Protein AF-A0A7W6BIU7-F1 (afdb_monomer_lite)

Secondary structure (DSSP, 8-state):
--HHHHHHHHHHHHHHHHHHHHHHHTT-HHHHHHHHHHHHHHHHHHHHHIIIIIHHHHHHTT-TTHHHHHHHHHHHTTHHHHHHHHHHHS-HHHHHHHHHHHHHHHT--

Organism: NCBI:txid870476

pLDDT: mean 87.14, std 15.5, range [40.38, 98.5]

Sequence (109 aa):
MDIDALRAQHNELAELAHQLLAVIAREQPQKVAALRWRLARLLIAHLSVEDRYLYPAMIAQAGPAMPVAERFRGEMGGLAKEFTAYLRRWTDQGIARHGRSSARIRSGC

InterPro domains:
  IPR012312 Hemerythrin-like [PF01814] (2-91)

Radius of gyration: 18.4 Å; chains: 1; bounding box: 43×36×49 Å

Foldseek 3Di:
DDVVVLVVLVVVLVVLVVVLVVCVVVVPVVVNVVSVVVNLVSVLVSLVCLQPPVLVVLCVVVDPCNVVSVVCCVVSPCVSVVSVVVVVCDDPVNVVVVVVVVVVVVVPD

Structure (mmCIF, N/CA/C/O backbone):
data_AF-A0A7W6BIU7-F1
#
_entry.id   AF-A0A7W6BIU7-F1
#
loop_
_atom_site.group_PDB
_atom_site.id
_atom_site.type_symbol
_atom_site.label_atom_id
_atom_site.label_alt_id
_atom_site.label_comp_id
_atom_site.label_asym_id
_atom_site.label_entity_id
_atom_site.label_seq_id
_atom_site.pdbx_PDB_ins_code
_atom_site.Cartn_x
_atom_site.Cartn_y
_atom_site.Cartn_z
_atom_site.occupancy
_atom_site.B_iso_or_equiv
_atom_site.auth_seq_id
_atom_site.auth_comp_id
_atom_site.auth_asym_id
_atom_site.auth_atom_id
_atom_site.pdbx_PDB_model_num
ATOM 1 N N . MET A 1 1 ? 10.762 -10.683 -9.909 1.00 79.69 1 MET A N 1
ATOM 2 C CA . MET A 1 1 ? 9.599 -10.087 -9.221 1.00 79.69 1 MET A CA 1
ATOM 3 C C . MET A 1 1 ? 8.448 -11.057 -9.372 1.00 79.69 1 MET A C 1
ATOM 5 O O . MET A 1 1 ? 8.223 -11.499 -10.490 1.00 79.69 1 MET A O 1
ATOM 9 N N . ASP A 1 2 ? 7.786 -11.417 -8.278 1.00 90.94 2 ASP A N 1
ATOM 10 C CA . ASP A 1 2 ? 6.631 -12.316 -8.306 1.00 90.94 2 ASP A CA 1
ATOM 11 C C . ASP A 1 2 ? 5.350 -11.495 -8.521 1.00 9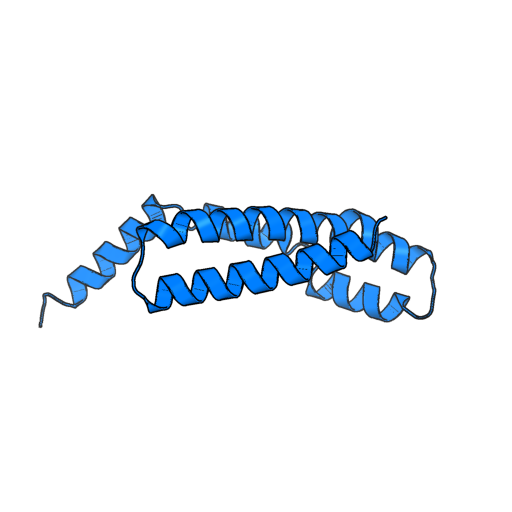0.94 2 ASP A C 1
ATOM 13 O O . ASP A 1 2 ? 4.905 -10.766 -7.633 1.00 90.94 2 ASP A O 1
ATOM 17 N N . ILE A 1 3 ? 4.807 -11.553 -9.738 1.00 91.44 3 ILE A N 1
ATOM 18 C CA . ILE A 1 3 ? 3.598 -10.811 -10.121 1.00 91.44 3 ILE A CA 1
ATOM 19 C C . ILE A 1 3 ? 2.345 -11.421 -9.488 1.00 91.44 3 ILE A C 1
ATOM 21 O O . ILE A 1 3 ? 1.403 -10.690 -9.174 1.00 91.44 3 ILE A O 1
ATOM 25 N N . ASP A 1 4 ? 2.323 -12.731 -9.255 1.00 94.88 4 ASP A N 1
ATOM 26 C CA . ASP A 1 4 ? 1.167 -13.390 -8.651 1.00 94.88 4 ASP A CA 1
ATOM 27 C C . ASP A 1 4 ? 1.059 -13.044 -7.166 1.00 94.88 4 ASP A C 1
ATOM 29 O O . ASP A 1 4 ? -0.044 -12.803 -6.670 1.00 94.88 4 ASP A O 1
ATOM 33 N N . ALA A 1 5 ? 2.195 -12.861 -6.488 1.00 94.06 5 ALA A N 1
ATOM 34 C CA . ALA A 1 5 ? 2.218 -12.281 -5.150 1.00 94.06 5 ALA A CA 1
ATOM 35 C C . ALA A 1 5 ? 1.626 -10.857 -5.115 1.00 94.06 5 ALA A C 1
ATOM 37 O O . ALA A 1 5 ? 0.817 -10.562 -4.238 1.00 94.06 5 ALA A O 1
ATOM 38 N N . LEU A 1 6 ? 1.963 -9.978 -6.071 1.00 94.62 6 LEU A N 1
ATOM 39 C CA . LEU A 1 6 ? 1.383 -8.623 -6.135 1.00 94.62 6 LEU A CA 1
ATOM 40 C C . LEU A 1 6 ? -0.133 -8.651 -6.379 1.00 94.62 6 LEU A C 1
ATOM 42 O O . LEU A 1 6 ? -0.882 -7.914 -5.737 1.00 94.62 6 LEU A O 1
ATOM 46 N N . ARG A 1 7 ? -0.606 -9.545 -7.252 1.00 95.94 7 ARG A N 1
ATOM 47 C CA . ARG A 1 7 ? -2.046 -9.753 -7.484 1.00 95.94 7 ARG A CA 1
ATOM 48 C C . ARG A 1 7 ? -2.760 -10.255 -6.232 1.00 95.94 7 ARG A C 1
ATOM 50 O O . ARG A 1 7 ? -3.830 -9.753 -5.895 1.00 95.94 7 ARG A O 1
ATOM 57 N N . ALA A 1 8 ? -2.163 -11.204 -5.514 1.00 97.25 8 ALA A N 1
ATOM 58 C CA . ALA A 1 8 ? -2.709 -11.692 -4.252 1.00 97.25 8 ALA A CA 1
ATOM 59 C C . ALA A 1 8 ? -2.800 -10.572 -3.200 1.00 97.25 8 ALA A C 1
ATOM 61 O O . ALA A 1 8 ? -3.805 -10.471 -2.496 1.00 97.25 8 ALA A O 1
ATOM 62 N N . GLN A 1 9 ? -1.805 -9.682 -3.144 1.00 97.38 9 GLN A N 1
ATOM 63 C CA . GLN A 1 9 ? -1.832 -8.514 -2.260 1.00 97.38 9 GLN A CA 1
ATOM 64 C C . GLN A 1 9 ? -2.963 -7.536 -2.604 1.00 97.38 9 GLN A C 1
ATOM 66 O O . GLN A 1 9 ? -3.581 -7.013 -1.681 1.00 97.38 9 GLN A O 1
ATOM 71 N N . HIS A 1 10 ? -3.294 -7.315 -3.883 1.00 96.94 10 HIS A N 1
ATOM 72 C CA . HIS A 1 10 ? -4.475 -6.516 -4.246 1.00 96.94 10 HIS A CA 1
ATOM 73 C C . HIS A 1 10 ? -5.771 -7.121 -3.708 1.00 96.94 10 HIS A C 1
ATOM 75 O O . HIS A 1 10 ? -6.603 -6.399 -3.157 1.00 96.94 10 HIS A O 1
ATOM 81 N N . ASN A 1 11 ? -5.928 -8.441 -3.829 1.00 98.00 11 ASN A N 1
ATOM 82 C CA . ASN A 1 11 ? -7.105 -9.133 -3.310 1.00 98.00 11 ASN A CA 1
ATOM 83 C C . ASN A 1 11 ? -7.195 -8.992 -1.783 1.00 98.00 11 ASN A C 1
ATOM 85 O O . ASN A 1 11 ? -8.262 -8.683 -1.254 1.00 98.00 11 ASN A O 1
ATOM 89 N N . GLU A 1 12 ? -6.074 -9.147 -1.072 1.00 98.25 12 GLU A N 1
ATOM 90 C CA . GLU A 1 12 ? -6.036 -8.954 0.382 1.00 98.25 12 GLU A CA 1
ATOM 91 C C . GLU A 1 12 ? -6.310 -7.491 0.779 1.00 98.25 12 GLU A C 1
ATOM 93 O O . GLU A 1 12 ? -7.036 -7.245 1.741 1.00 98.25 12 GLU A O 1
ATOM 98 N N . LEU A 1 13 ? -5.795 -6.508 0.032 1.00 98.31 13 LEU A N 1
ATOM 99 C CA . LEU A 1 13 ? -6.084 -5.087 0.259 1.00 98.31 13 LEU A CA 1
ATOM 100 C C . LEU A 1 13 ? -7.573 -4.768 0.104 1.00 98.31 13 LEU A C 1
ATOM 102 O O . LEU A 1 13 ? -8.135 -4.077 0.957 1.00 98.31 13 LEU A O 1
ATOM 106 N N . ALA A 1 14 ? -8.210 -5.275 -0.953 1.00 98.19 14 ALA A N 1
ATOM 107 C CA . ALA A 1 14 ? -9.639 -5.087 -1.192 1.00 98.19 14 ALA A CA 1
ATOM 108 C C . ALA A 1 14 ? -10.478 -5.707 -0.065 1.00 98.19 14 ALA A C 1
ATOM 110 O O . ALA A 1 14 ? -11.386 -5.067 0.468 1.00 98.19 14 ALA A O 1
ATOM 111 N N . GLU A 1 15 ? -10.120 -6.918 0.360 1.00 98.50 15 GLU A N 1
ATOM 112 C CA . GLU A 1 15 ? -10.800 -7.618 1.446 1.00 98.50 15 GLU A CA 1
ATOM 113 C C . GLU A 1 15 ? -10.650 -6.879 2.787 1.00 98.50 15 GLU A C 1
ATOM 115 O O . GLU A 1 15 ? -11.632 -6.642 3.493 1.00 98.50 15 GLU A O 1
ATOM 120 N N . LEU A 1 16 ? -9.443 -6.413 3.122 1.00 98.31 16 LEU A N 1
ATOM 121 C CA . LEU A 1 16 ? -9.211 -5.611 4.327 1.00 98.31 16 LEU A CA 1
ATOM 122 C C . LEU A 1 16 ? -9.981 -4.287 4.303 1.00 98.31 16 LEU A C 1
ATOM 124 O O . LEU A 1 16 ? -10.495 -3.861 5.340 1.00 98.31 16 LEU A O 1
ATOM 128 N N . ALA A 1 17 ? -10.083 -3.640 3.140 1.00 97.94 17 ALA A N 1
ATOM 129 C CA . ALA A 1 17 ? -10.870 -2.423 2.979 1.00 97.94 17 ALA A CA 1
ATOM 130 C C . ALA A 1 17 ? -12.368 -2.688 3.204 1.00 97.94 17 ALA A C 1
ATOM 132 O O . ALA A 1 17 ? -13.008 -1.955 3.962 1.00 97.94 17 ALA A O 1
ATOM 133 N N . HIS A 1 18 ? -12.916 -3.764 2.632 1.00 98.31 18 HIS A N 1
ATOM 134 C CA . HIS A 1 18 ? -14.304 -4.174 2.866 1.00 98.31 18 HIS A CA 1
ATOM 135 C C . HIS A 1 18 ? -14.580 -4.483 4.340 1.00 98.31 18 HIS A C 1
ATOM 137 O O . HIS A 1 18 ? -15.564 -3.991 4.899 1.00 98.31 18 HIS A O 1
ATOM 143 N N . GLN A 1 19 ? -13.699 -5.234 5.003 1.00 98.12 19 GLN A N 1
ATOM 144 C CA . GLN A 1 19 ? -13.835 -5.530 6.431 1.00 98.12 19 GLN A CA 1
ATOM 145 C C . GLN A 1 19 ? -13.791 -4.260 7.281 1.00 98.12 19 GLN A C 1
ATOM 147 O O . GLN A 1 19 ? -14.595 -4.109 8.204 1.00 98.12 19 GLN A O 1
ATOM 152 N N . LEU A 1 20 ? -12.882 -3.332 6.965 1.00 96.81 20 LEU A N 1
ATOM 153 C CA . LEU A 1 20 ? -12.774 -2.057 7.666 1.00 96.81 20 LEU A CA 1
ATOM 154 C C . LEU A 1 20 ? -14.065 -1.238 7.530 1.00 96.81 20 LEU A C 1
ATOM 156 O O . LEU A 1 20 ? -14.596 -0.763 8.534 1.00 96.81 20 LEU A O 1
ATOM 160 N N . LEU A 1 21 ? -14.607 -1.123 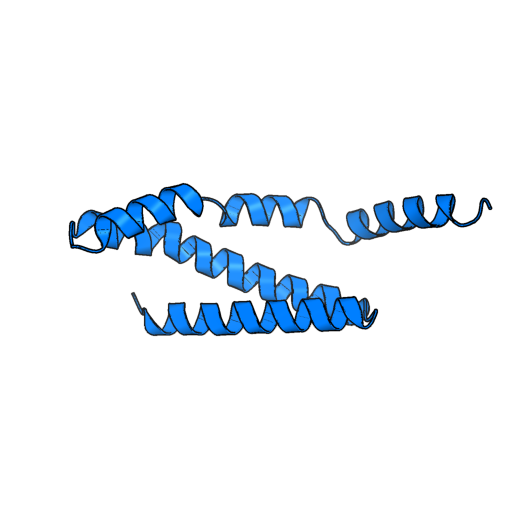6.316 1.00 97.25 21 LEU A N 1
ATOM 161 C CA . LEU A 1 21 ? -15.885 -0.446 6.074 1.00 97.25 21 LEU A CA 1
ATOM 162 C C . LEU A 1 21 ? -17.035 -1.117 6.835 1.00 97.25 21 LEU A C 1
ATOM 164 O O . LEU A 1 21 ? -17.845 -0.431 7.458 1.00 97.25 21 LEU A O 1
ATOM 168 N N . ALA A 1 22 ? -17.077 -2.451 6.859 1.00 97.56 22 ALA A N 1
ATOM 169 C CA . ALA A 1 22 ? -18.108 -3.199 7.569 1.00 97.56 22 ALA A CA 1
ATOM 170 C C . ALA A 1 22 ? -18.065 -2.979 9.090 1.00 97.56 22 ALA A C 1
ATOM 172 O O . ALA A 1 22 ? -19.118 -2.827 9.712 1.00 97.56 22 ALA A O 1
ATOM 173 N N . VAL A 1 23 ? -16.880 -2.940 9.715 1.00 95.62 23 VAL A N 1
ATOM 174 C CA . VAL A 1 23 ? -16.783 -2.671 11.163 1.00 95.62 23 VAL A CA 1
ATOM 175 C C . VAL A 1 23 ? -17.083 -1.214 11.511 1.00 95.62 23 VAL A C 1
ATOM 177 O O . VAL A 1 23 ? -17.606 -0.961 12.594 1.00 95.62 23 VAL A O 1
ATOM 180 N N . ILE A 1 24 ? -16.800 -0.274 10.601 1.00 93.50 24 ILE A N 1
ATOM 181 C CA . ILE A 1 24 ? -17.183 1.137 10.749 1.00 93.50 24 ILE A CA 1
ATOM 182 C C . ILE A 1 24 ? -18.707 1.265 10.702 1.00 93.50 24 ILE A C 1
ATOM 184 O O . ILE A 1 24 ? -19.291 1.853 11.605 1.00 93.50 24 ILE A O 1
ATOM 188 N N . ALA A 1 25 ? -19.355 0.659 9.702 1.00 95.50 25 ALA A N 1
ATOM 189 C CA . ALA A 1 25 ? -20.809 0.694 9.542 1.00 95.50 25 ALA A CA 1
ATOM 190 C C . ALA A 1 25 ? -21.561 0.041 10.714 1.00 95.50 25 ALA A C 1
ATOM 192 O O . ALA A 1 25 ? -22.690 0.413 11.013 1.00 95.50 25 ALA A O 1
ATOM 193 N N . ARG A 1 26 ? -20.936 -0.934 11.383 1.00 95.56 26 ARG A N 1
ATOM 194 C CA . ARG A 1 26 ? -21.486 -1.610 12.569 1.00 95.56 26 ARG A CA 1
ATOM 195 C C . ARG A 1 26 ? -21.096 -0.946 13.893 1.00 95.56 26 ARG A C 1
ATOM 197 O O . ARG A 1 26 ? -21.340 -1.549 14.934 1.00 95.56 26 ARG A O 1
ATOM 204 N N . GLU A 1 27 ? -20.434 0.210 13.856 1.00 90.88 27 GLU A N 1
ATOM 205 C CA . GLU A 1 27 ? -19.961 0.942 15.038 1.00 90.88 27 GLU A CA 1
ATOM 206 C C . GLU A 1 27 ? -19.141 0.068 16.011 1.00 90.88 27 GLU A C 1
ATOM 208 O O . GLU A 1 27 ? -19.362 0.068 17.219 1.00 90.88 27 GLU A O 1
ATOM 213 N N . GLN A 1 28 ? -18.173 -0.701 15.491 1.00 87.19 28 GLN A N 1
ATOM 214 C CA . GLN A 1 28 ? -17.280 -1.566 16.286 1.00 87.19 28 GLN A CA 1
ATOM 215 C C . GLN A 1 28 ? -15.873 -0.947 16.424 1.00 87.19 28 GLN A C 1
ATOM 217 O O . GLN A 1 28 ? -14.916 -1.464 15.831 1.00 87.19 28 GLN A O 1
ATOM 222 N N . PRO A 1 29 ? -15.701 0.152 17.191 1.00 83.81 29 PRO A N 1
ATOM 223 C CA . PRO A 1 29 ? -14.456 0.924 17.249 1.00 83.81 29 PRO A CA 1
ATOM 224 C C . PRO A 1 29 ? -13.245 0.095 17.694 1.00 83.81 29 PRO A C 1
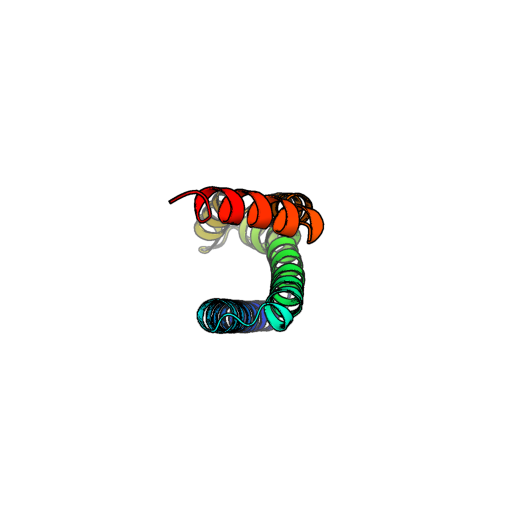ATOM 226 O O . PRO A 1 29 ? -12.136 0.318 17.212 1.00 83.81 29 PRO A O 1
ATOM 229 N N . GLN A 1 30 ? -13.458 -0.917 18.537 1.00 84.94 30 GLN A N 1
ATOM 230 C CA . GLN A 1 30 ? -12.422 -1.835 19.012 1.00 84.94 30 GLN A CA 1
ATOM 231 C C . GLN A 1 30 ? -11.766 -2.653 17.888 1.00 84.94 30 GLN A C 1
ATOM 233 O O . GLN A 1 30 ? -10.628 -3.090 18.036 1.00 84.94 30 GLN A O 1
ATOM 238 N N . LYS A 1 31 ? -12.455 -2.857 16.755 1.00 89.81 31 LYS A N 1
ATOM 239 C CA . LYS A 1 31 ? -11.917 -3.590 15.593 1.00 89.81 31 LYS A CA 1
ATOM 240 C C . LYS A 1 31 ? -11.301 -2.676 14.535 1.00 89.81 31 LYS A C 1
ATOM 242 O O . LYS A 1 31 ? -10.459 -3.127 13.759 1.00 89.81 31 LYS A O 1
ATOM 247 N N . VAL A 1 32 ? -11.693 -1.399 14.512 1.00 90.56 32 VAL A N 1
ATOM 248 C CA . VAL A 1 32 ? -11.250 -0.419 13.506 1.00 90.56 32 VAL A CA 1
ATOM 249 C C . VAL A 1 32 ? -9.733 -0.253 13.539 1.00 90.56 32 VAL A C 1
ATOM 251 O O . VAL A 1 32 ? -9.099 -0.298 12.489 1.00 90.56 32 VAL A O 1
ATOM 254 N N . ALA A 1 33 ? -9.138 -0.105 14.727 1.00 87.56 33 ALA A N 1
ATOM 255 C CA . ALA A 1 33 ? -7.700 0.134 14.866 1.00 87.56 33 ALA A CA 1
ATOM 256 C C . ALA A 1 33 ? -6.854 -1.014 14.285 1.00 87.56 33 ALA A C 1
ATOM 258 O O . ALA A 1 33 ? -5.932 -0.773 13.505 1.00 87.56 33 ALA A O 1
ATOM 259 N N . ALA A 1 34 ? -7.211 -2.263 14.602 1.00 91.06 34 ALA A N 1
ATOM 260 C CA . ALA A 1 34 ? -6.495 -3.445 14.127 1.00 91.06 34 ALA A CA 1
ATOM 261 C C . ALA A 1 34 ? -6.584 -3.603 12.598 1.00 91.06 34 ALA A C 1
ATOM 263 O O . ALA A 1 34 ? -5.562 -3.789 11.934 1.00 91.06 34 ALA A O 1
ATOM 264 N N . LEU A 1 35 ? -7.789 -3.470 12.026 1.00 95.56 35 LEU A N 1
ATOM 265 C CA . LEU A 1 35 ? -7.998 -3.573 10.576 1.00 95.56 35 LEU A CA 1
ATOM 266 C C . LEU A 1 35 ? -7.327 -2.424 9.817 1.00 95.56 35 LEU A C 1
ATOM 268 O O . LEU A 1 35 ? -6.656 -2.660 8.813 1.00 95.56 35 LEU A O 1
ATOM 272 N N . ARG A 1 36 ? -7.426 -1.195 10.336 1.00 92.94 36 ARG A N 1
ATOM 273 C CA . ARG A 1 3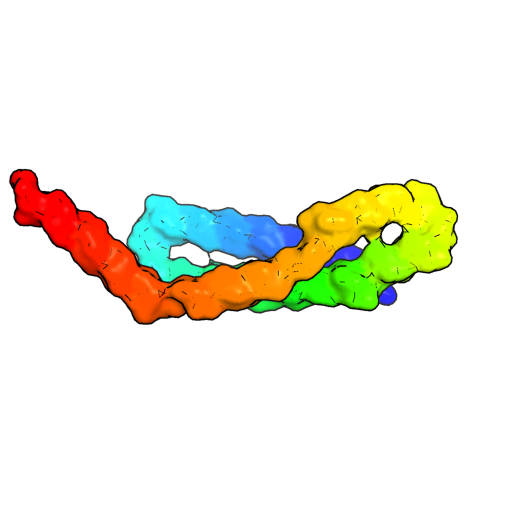6 ? -6.738 -0.021 9.784 1.00 92.94 36 ARG A CA 1
ATOM 274 C C . ARG A 1 36 ? -5.225 -0.225 9.757 1.00 92.94 36 ARG A C 1
ATOM 276 O O . ARG A 1 36 ? -4.595 0.103 8.755 1.00 92.94 36 ARG A O 1
ATOM 283 N N . TRP A 1 37 ? -4.638 -0.763 10.828 1.00 92.31 37 TRP A N 1
ATOM 284 C CA . TRP A 1 37 ? -3.197 -1.016 10.886 1.00 92.31 37 TRP A CA 1
ATOM 285 C C . TRP A 1 37 ? -2.755 -2.096 9.893 1.00 92.31 37 TRP A C 1
ATOM 287 O O . TRP A 1 37 ? -1.763 -1.908 9.185 1.00 92.31 37 TRP A O 1
ATOM 297 N N . ARG A 1 38 ? -3.508 -3.199 9.789 1.00 96.44 38 ARG A N 1
ATOM 298 C CA . ARG A 1 38 ? -3.212 -4.274 8.832 1.00 96.44 38 ARG A CA 1
ATOM 299 C C . ARG A 1 38 ? -3.294 -3.784 7.385 1.00 96.44 38 ARG A C 1
ATOM 301 O O . ARG A 1 38 ? -2.348 -4.002 6.630 1.00 96.44 38 ARG A O 1
ATOM 308 N N . LEU A 1 39 ? -4.361 -3.058 7.036 1.00 97.19 39 LEU A N 1
ATOM 309 C CA . LEU A 1 39 ? -4.523 -2.426 5.724 1.00 97.19 39 LEU A CA 1
ATOM 310 C C . LEU A 1 39 ? -3.351 -1.488 5.420 1.00 97.19 39 LEU A C 1
ATOM 312 O O . LEU A 1 39 ? -2.726 -1.596 4.371 1.00 97.19 39 LEU A O 1
ATOM 316 N N . ALA A 1 40 ? -3.017 -0.601 6.360 1.00 95.12 40 ALA A N 1
ATOM 317 C CA . ALA A 1 40 ? -1.940 0.367 6.196 1.00 95.12 40 ALA A CA 1
ATOM 318 C C . ALA A 1 40 ? -0.583 -0.289 5.931 1.00 95.12 40 ALA A C 1
ATOM 320 O O . ALA A 1 40 ? 0.140 0.128 5.026 1.00 95.12 40 ALA A O 1
ATOM 321 N N . ARG A 1 41 ? -0.235 -1.315 6.713 1.00 95.75 41 ARG A N 1
ATOM 322 C CA . ARG A 1 41 ? 1.037 -2.025 6.565 1.00 95.75 41 ARG A CA 1
ATOM 323 C C . ARG A 1 41 ? 1.148 -2.692 5.197 1.00 95.75 41 ARG A C 1
ATOM 325 O O . ARG A 1 41 ? 2.188 -2.557 4.556 1.00 95.75 41 ARG A O 1
ATOM 332 N N . LEU A 1 42 ? 0.091 -3.380 4.763 1.00 97.88 42 LEU A N 1
ATOM 333 C CA . LEU A 1 42 ? 0.069 -4.042 3.462 1.00 97.88 42 LEU A CA 1
ATOM 334 C C . LEU A 1 42 ? 0.125 -3.023 2.317 1.00 97.88 42 LEU A C 1
ATOM 336 O O . LEU A 1 42 ? 0.937 -3.179 1.410 1.00 97.88 42 LEU A O 1
ATOM 340 N N . LEU A 1 43 ? -0.665 -1.949 2.399 1.00 97.31 43 LEU A N 1
ATOM 341 C CA . LEU A 1 43 ? -0.762 -0.939 1.345 1.00 97.31 43 LEU A CA 1
ATOM 342 C C . LEU A 1 43 ? 0.573 -0.224 1.126 1.00 97.31 43 LEU A C 1
ATOM 344 O O . LEU A 1 43 ? 1.032 -0.101 -0.004 1.00 97.31 43 LEU A O 1
ATOM 348 N N . ILE A 1 44 ? 1.228 0.208 2.208 1.00 96.12 44 ILE A N 1
ATOM 349 C CA . ILE A 1 44 ? 2.526 0.892 2.125 1.00 96.12 44 ILE A CA 1
ATOM 350 C C . ILE A 1 44 ? 3.590 -0.033 1.530 1.00 96.12 44 ILE A C 1
ATOM 352 O O . ILE A 1 44 ? 4.383 0.408 0.696 1.00 96.12 44 ILE A O 1
ATOM 356 N N . ALA A 1 45 ? 3.621 -1.299 1.958 1.00 95.69 45 ALA A N 1
ATOM 357 C CA . ALA A 1 45 ? 4.575 -2.273 1.439 1.00 95.69 45 ALA A CA 1
ATOM 358 C C . ALA A 1 45 ? 4.354 -2.527 -0.058 1.00 95.69 45 ALA A C 1
ATOM 360 O O . ALA A 1 45 ? 5.311 -2.469 -0.826 1.00 95.69 45 ALA A O 1
ATOM 361 N N . HIS A 1 46 ? 3.102 -2.733 -0.464 1.00 97.00 46 HIS A N 1
ATOM 362 C CA . HIS A 1 46 ? 2.708 -2.960 -1.849 1.00 97.00 46 HIS A CA 1
ATOM 363 C C . HIS A 1 46 ? 3.092 -1.781 -2.757 1.00 97.00 46 HIS A C 1
ATOM 365 O O . HIS A 1 46 ? 3.891 -1.952 -3.676 1.00 97.00 46 HIS A O 1
ATOM 371 N N . LEU A 1 47 ? 2.649 -0.563 -2.425 1.00 96.31 47 LEU A N 1
ATOM 372 C CA . LEU A 1 47 ? 2.973 0.649 -3.190 1.00 96.31 47 LEU A CA 1
ATOM 373 C C . LEU A 1 47 ? 4.488 0.900 -3.264 1.00 96.31 47 LEU A C 1
ATOM 375 O O . LEU A 1 47 ? 5.011 1.307 -4.297 1.00 96.31 47 LEU A O 1
ATOM 379 N N . SER A 1 48 ? 5.229 0.604 -2.189 1.00 94.88 48 SER A N 1
ATOM 380 C CA . SER A 1 48 ? 6.693 0.739 -2.204 1.00 94.88 48 SER A CA 1
ATOM 381 C C . SER A 1 48 ? 7.368 -0.218 -3.188 1.00 94.88 48 SER A C 1
ATOM 383 O O . SER A 1 48 ? 8.423 0.119 -3.728 1.00 94.88 48 SER A O 1
ATOM 385 N N . VAL A 1 49 ? 6.808 -1.414 -3.397 1.00 95.44 49 VAL A N 1
ATOM 386 C CA . VAL A 1 49 ? 7.322 -2.359 -4.397 1.00 95.44 49 VAL A CA 1
ATOM 387 C C . VAL A 1 49 ? 7.038 -1.844 -5.803 1.00 95.44 49 VAL A C 1
ATOM 389 O O . VAL A 1 49 ? 7.923 -1.915 -6.661 1.00 95.44 49 VAL A O 1
ATOM 392 N N . GLU A 1 50 ? 5.846 -1.294 -6.027 1.00 95.56 50 GLU A N 1
ATOM 393 C CA . GLU A 1 50 ? 5.484 -0.737 -7.326 1.00 95.56 50 GLU A CA 1
ATOM 394 C C . GLU A 1 50 ? 6.413 0.418 -7.729 1.00 95.56 50 GLU A C 1
ATOM 396 O O . GLU A 1 50 ? 7.020 0.384 -8.803 1.00 95.56 50 GLU A O 1
ATOM 401 N N . ASP A 1 51 ? 6.611 1.371 -6.813 1.00 94.88 51 ASP A N 1
ATOM 402 C CA . ASP A 1 51 ? 7.444 2.563 -7.008 1.00 94.88 51 ASP A CA 1
ATOM 403 C C . ASP A 1 51 ? 8.916 2.227 -7.266 1.00 94.88 51 ASP A C 1
ATOM 405 O O . ASP A 1 51 ? 9.564 2.824 -8.128 1.00 94.88 51 ASP A O 1
ATOM 409 N N . ARG A 1 52 ? 9.475 1.290 -6.491 1.00 94.56 52 ARG A N 1
ATOM 410 C CA . ARG A 1 52 ? 10.919 1.005 -6.509 1.00 94.56 52 ARG A CA 1
ATOM 411 C C . ARG A 1 52 ? 11.325 -0.001 -7.570 1.00 94.56 52 ARG A C 1
ATOM 413 O O . ARG A 1 52 ? 12.480 0.018 -7.989 1.00 94.56 52 ARG A O 1
ATOM 420 N N . TYR A 1 53 ? 10.420 -0.897 -7.955 1.00 95.00 53 TYR A N 1
ATOM 421 C CA . TYR A 1 53 ? 10.785 -2.058 -8.759 1.00 95.00 53 TYR A CA 1
ATOM 422 C C . TYR A 1 53 ? 9.869 -2.268 -9.964 1.00 95.00 53 TYR A C 1
ATOM 424 O O . TYR A 1 53 ? 10.392 -2.439 -11.063 1.00 95.00 53 TYR A O 1
ATOM 432 N N . LEU A 1 54 ? 8.539 -2.249 -9.801 1.00 94.88 54 LEU A N 1
ATOM 433 C CA . LEU A 1 54 ? 7.622 -2.629 -10.889 1.00 94.88 54 LEU A CA 1
ATOM 434 C C . LEU A 1 54 ? 7.640 -1.599 -12.016 1.00 94.88 54 LEU A C 1
ATOM 436 O O . LEU A 1 54 ? 8.013 -1.931 -13.143 1.00 94.88 54 LEU A O 1
ATOM 440 N N . TYR A 1 55 ? 7.279 -0.349 -11.711 1.00 95.62 55 TYR A N 1
ATOM 441 C CA . TYR A 1 55 ? 7.212 0.693 -12.731 1.00 95.62 55 TYR A CA 1
ATOM 442 C C . TYR A 1 55 ? 8.581 0.943 -13.380 1.00 95.62 55 TYR A C 1
ATOM 444 O O . TYR A 1 55 ? 8.637 0.968 -14.610 1.00 95.62 55 TYR A O 1
ATOM 452 N N . PRO A 1 56 ? 9.706 1.045 -12.633 1.00 95.62 56 PRO A N 1
ATOM 453 C CA . PRO A 1 56 ? 11.025 1.182 -13.250 1.00 95.62 56 PRO A CA 1
ATOM 454 C C . PRO A 1 56 ? 11.379 0.042 -14.212 1.00 95.62 56 PRO A C 1
ATOM 456 O O . PRO A 1 56 ? 11.877 0.311 -15.304 1.00 95.62 56 PRO A O 1
ATOM 459 N N . ALA A 1 57 ? 11.094 -1.214 -13.849 1.00 95.00 57 ALA A N 1
ATOM 460 C CA . ALA A 1 57 ? 11.398 -2.364 -14.701 1.00 95.00 57 ALA A CA 1
ATOM 461 C C . ALA A 1 57 ? 10.549 -2.384 -15.982 1.00 95.00 57 ALA A C 1
ATOM 463 O O . ALA A 1 57 ? 11.084 -2.607 -17.068 1.00 95.00 57 ALA A O 1
ATOM 464 N N . MET A 1 58 ? 9.245 -2.109 -15.872 1.00 95.06 58 MET A N 1
ATOM 465 C CA . MET A 1 58 ? 8.344 -2.046 -17.031 1.00 95.06 58 MET A CA 1
ATOM 466 C C . MET A 1 58 ? 8.733 -0.927 -17.999 1.00 95.06 58 MET A C 1
ATOM 468 O O . MET A 1 58 ? 8.631 -1.097 -19.214 1.00 95.06 58 MET A O 1
ATOM 472 N N . ILE A 1 59 ? 9.200 0.202 -17.465 1.00 96.25 59 ILE A N 1
ATOM 473 C CA . ILE A 1 59 ? 9.614 1.350 -18.271 1.00 96.25 59 ILE A CA 1
ATOM 474 C C . ILE A 1 59 ? 10.948 1.071 -18.965 1.00 96.25 59 ILE A C 1
ATOM 476 O O . ILE A 1 59 ? 11.074 1.301 -20.164 1.00 96.25 59 ILE A O 1
ATOM 480 N N . ALA A 1 60 ? 11.915 0.496 -18.246 1.00 96.44 60 ALA A N 1
ATOM 481 C CA . ALA A 1 60 ? 13.219 0.138 -18.801 1.00 96.44 60 ALA A CA 1
ATOM 482 C C . ALA A 1 60 ? 13.135 -0.908 -19.926 1.00 96.44 60 ALA A C 1
ATOM 484 O O . ALA A 1 60 ? 13.954 -0.891 -20.839 1.00 96.44 60 ALA A O 1
ATOM 485 N N . GLN A 1 61 ? 12.145 -1.807 -19.881 1.00 94.62 61 GLN A N 1
ATOM 486 C CA . GLN A 1 61 ? 11.935 -2.815 -20.922 1.00 94.62 61 GLN A CA 1
ATOM 487 C C . GLN A 1 61 ? 11.388 -2.226 -22.238 1.00 94.62 61 GLN A C 1
ATOM 489 O O . GLN A 1 61 ? 11.443 -2.908 -23.259 1.00 94.62 61 GLN A O 1
ATOM 494 N N . ALA A 1 62 ? 10.864 -0.990 -22.228 1.00 92.12 62 ALA A N 1
ATOM 495 C CA . ALA A 1 62 ? 10.313 -0.292 -23.398 1.00 92.12 62 ALA A CA 1
ATOM 496 C C . ALA A 1 62 ? 9.283 -1.118 -24.208 1.00 92.12 62 ALA A C 1
ATOM 498 O O . ALA A 1 62 ? 9.175 -0.999 -25.427 1.00 92.12 62 ALA A O 1
ATOM 499 N N . GLY A 1 63 ? 8.530 -1.986 -23.526 1.00 95.19 63 GLY A N 1
ATOM 500 C CA . GLY A 1 63 ? 7.510 -2.835 -24.141 1.00 95.19 63 GLY A CA 1
ATOM 501 C C . GLY A 1 63 ? 6.145 -2.146 -24.288 1.00 95.19 63 GLY A C 1
ATOM 502 O O . GLY A 1 63 ? 5.963 -1.010 -23.849 1.00 95.19 63 GLY A O 1
ATOM 503 N N . PRO A 1 64 ? 5.125 -2.852 -24.812 1.00 96.31 64 PRO A N 1
ATOM 504 C CA . PRO A 1 64 ? 3.779 -2.299 -25.017 1.00 96.31 64 PRO A CA 1
ATOM 505 C C . PRO A 1 64 ? 3.105 -1.762 -23.743 1.00 96.31 64 PRO A C 1
ATOM 507 O O . PRO A 1 64 ? 2.226 -0.908 -23.817 1.00 96.31 64 PRO A O 1
ATOM 510 N N . ALA A 1 65 ? 3.512 -2.251 -22.568 1.00 92.81 65 ALA A N 1
ATOM 511 C CA . ALA A 1 65 ? 2.985 -1.817 -21.276 1.00 92.81 65 ALA A CA 1
ATOM 512 C C . ALA A 1 65 ? 3.667 -0.551 -20.716 1.00 92.81 65 ALA A C 1
ATOM 514 O O . ALA A 1 65 ? 3.200 -0.012 -19.713 1.00 92.81 65 ALA A O 1
ATOM 515 N N . MET A 1 66 ? 4.744 -0.062 -21.345 1.00 97.19 66 MET A N 1
ATOM 516 C CA . MET A 1 66 ? 5.505 1.108 -20.889 1.00 97.19 66 MET A CA 1
ATOM 517 C C . MET A 1 66 ? 4.627 2.362 -20.720 1.00 97.19 66 MET A C 1
ATOM 519 O O . MET A 1 66 ? 4.675 2.941 -19.635 1.00 97.19 66 MET A O 1
ATOM 523 N N . PRO A 1 67 ? 3.757 2.757 -21.677 1.00 97.62 67 PRO A N 1
ATOM 524 C CA . PRO A 1 67 ? 2.938 3.963 -21.512 1.00 97.62 67 PRO A CA 1
ATOM 525 C C . PRO A 1 67 ? 1.964 3.862 -20.331 1.00 97.62 67 PRO A C 1
ATOM 527 O O . PRO A 1 67 ? 1.675 4.848 -19.655 1.00 97.62 67 PRO A O 1
ATOM 530 N N . VAL A 1 68 ? 1.468 2.651 -20.054 1.00 95.94 68 VAL A N 1
ATOM 531 C CA . VAL A 1 68 ? 0.602 2.390 -18.900 1.00 95.94 68 VAL A CA 1
ATOM 532 C C . VAL A 1 68 ? 1.409 2.512 -17.609 1.00 95.94 68 VAL A C 1
ATOM 534 O O . VAL A 1 68 ? 0.975 3.202 -16.693 1.00 95.94 68 VAL A O 1
ATOM 537 N N . ALA A 1 69 ? 2.601 1.918 -17.547 1.00 95.50 69 ALA A N 1
ATOM 538 C CA . ALA A 1 69 ? 3.477 2.031 -16.384 1.00 95.50 69 ALA A CA 1
ATOM 539 C C . ALA A 1 69 ? 3.882 3.487 -16.092 1.00 95.50 69 ALA A C 1
ATOM 541 O O . ALA A 1 69 ? 3.911 3.886 -14.932 1.00 95.50 69 ALA A O 1
ATOM 542 N N . GLU A 1 70 ? 4.148 4.300 -17.117 1.00 96.88 70 GLU A N 1
ATOM 543 C CA . GLU A 1 70 ? 4.457 5.725 -16.945 1.00 96.88 70 GLU A CA 1
ATOM 544 C C . GLU A 1 70 ? 3.277 6.513 -16.388 1.00 96.88 70 GLU A C 1
ATOM 546 O O . GLU A 1 70 ? 3.461 7.290 -15.447 1.00 96.88 70 GLU A O 1
ATOM 551 N N . ARG A 1 71 ? 2.072 6.281 -16.926 1.00 97.00 71 ARG A N 1
ATOM 552 C CA . ARG A 1 71 ? 0.849 6.916 -16.427 1.00 97.00 71 ARG A CA 1
ATOM 553 C C . ARG A 1 71 ? 0.603 6.558 -14.964 1.00 97.00 71 ARG A C 1
ATOM 555 O O . ARG A 1 71 ? 0.465 7.452 -14.137 1.00 97.00 71 ARG A O 1
ATOM 562 N N . PHE A 1 72 ? 0.618 5.266 -14.636 1.00 95.00 72 PHE A N 1
ATOM 563 C CA . PHE A 1 72 ? 0.378 4.799 -13.270 1.00 95.00 72 PHE A CA 1
ATOM 564 C C . PHE A 1 72 ? 1.462 5.273 -12.303 1.00 95.00 72 PHE A C 1
ATOM 566 O O . PHE A 1 72 ? 1.135 5.713 -11.209 1.00 95.00 72 PHE A O 1
ATOM 573 N N . ARG A 1 73 ? 2.739 5.289 -12.702 1.00 95.88 73 ARG A N 1
ATOM 574 C CA . ARG A 1 73 ? 3.807 5.888 -11.885 1.00 95.88 73 ARG A CA 1
ATOM 575 C C . ARG A 1 73 ? 3.559 7.377 -11.624 1.00 95.88 73 ARG A C 1
ATOM 577 O O . ARG A 1 73 ? 3.884 7.854 -10.545 1.00 95.88 73 ARG A O 1
ATOM 584 N N . GLY A 1 74 ? 3.022 8.114 -12.596 1.00 94.31 74 GLY A N 1
ATOM 585 C CA . GLY A 1 74 ? 2.674 9.528 -12.430 1.00 94.31 74 GLY A CA 1
ATOM 586 C C . GLY A 1 74 ? 1.489 9.759 -11.487 1.00 94.31 74 GLY A C 1
ATOM 587 O O . GLY A 1 74 ? 1.516 10.699 -10.700 1.00 94.31 74 GLY A O 1
ATOM 588 N N . GLU A 1 75 ? 0.471 8.901 -11.550 1.00 93.56 75 GLU A N 1
ATOM 589 C CA . GLU A 1 75 ? -0.751 9.003 -10.736 1.00 93.56 75 GLU A CA 1
ATOM 590 C C . GLU A 1 75 ? -0.569 8.449 -9.313 1.00 93.56 75 GLU A C 1
ATOM 592 O O . GLU A 1 75 ? -1.063 9.025 -8.347 1.00 93.56 75 GLU A O 1
ATOM 597 N N . MET A 1 76 ? 0.134 7.324 -9.188 1.00 91.62 76 MET A N 1
ATOM 598 C CA . MET A 1 76 ? 0.233 6.532 -7.958 1.00 91.62 76 MET A CA 1
ATOM 599 C C . MET A 1 76 ? 1.571 6.710 -7.236 1.00 91.62 76 MET A C 1
ATOM 601 O O . MET A 1 76 ? 1.690 6.383 -6.051 1.00 91.62 76 MET A O 1
ATOM 605 N N . GLY A 1 77 ? 2.583 7.219 -7.940 1.00 89.50 77 GLY A N 1
ATOM 606 C CA . GLY A 1 77 ? 3.935 7.353 -7.421 1.00 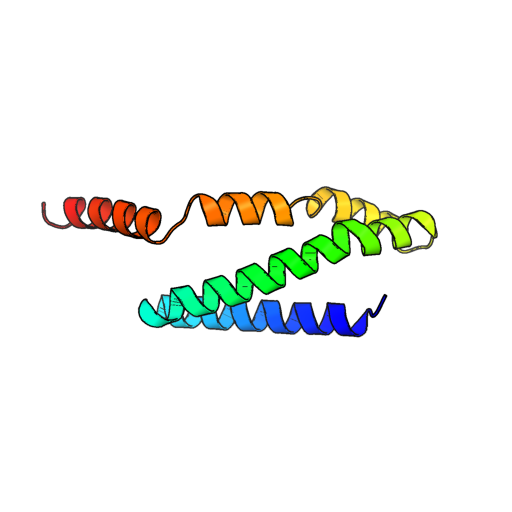89.50 77 GLY A CA 1
ATOM 607 C C . GLY A 1 77 ? 3.985 8.209 -6.164 1.00 89.50 77 GLY A C 1
ATOM 608 O O . GLY A 1 77 ? 3.481 9.329 -6.127 1.00 89.50 77 GLY A O 1
ATOM 609 N N . GLY A 1 78 ? 4.620 7.693 -5.112 1.00 90.44 78 GLY A N 1
ATOM 610 C CA . GLY A 1 78 ? 4.762 8.424 -3.855 1.00 90.44 78 GLY A CA 1
ATOM 611 C C . GLY A 1 78 ? 3.536 8.380 -2.940 1.00 90.44 78 GLY A C 1
ATOM 612 O O . GLY A 1 78 ? 3.639 8.845 -1.798 1.00 90.44 78 GLY A O 1
ATOM 613 N N . LEU A 1 79 ? 2.430 7.737 -3.338 1.00 93.94 79 LEU A N 1
ATOM 614 C CA . LEU A 1 79 ? 1.264 7.549 -2.464 1.00 93.94 79 LEU A CA 1
ATOM 615 C C . LEU A 1 79 ? 1.624 6.826 -1.162 1.00 93.94 79 LEU A C 1
ATOM 617 O O . LEU A 1 79 ? 1.071 7.149 -0.114 1.00 93.94 79 LEU A O 1
ATOM 621 N N . ALA A 1 80 ? 2.598 5.909 -1.170 1.00 92.50 80 ALA A N 1
ATOM 622 C CA . ALA A 1 80 ? 3.085 5.270 0.057 1.00 92.50 80 ALA A CA 1
ATOM 623 C C . ALA A 1 80 ? 3.559 6.304 1.099 1.00 92.50 80 ALA A C 1
ATOM 625 O O . ALA A 1 80 ? 3.269 6.187 2.297 1.00 92.50 80 ALA A O 1
ATOM 626 N N . LYS A 1 81 ? 4.267 7.347 0.645 1.00 91.44 81 LYS A N 1
ATOM 627 C CA . LYS A 1 81 ? 4.773 8.439 1.487 1.00 91.44 81 LYS A CA 1
ATOM 628 C C . LYS A 1 81 ? 3.629 9.322 1.976 1.00 91.44 81 LYS A C 1
ATOM 630 O O . LYS A 1 81 ? 3.566 9.616 3.171 1.00 91.44 81 LYS A O 1
ATOM 635 N N . GLU A 1 82 ? 2.729 9.720 1.082 1.00 92.56 82 GLU A N 1
ATOM 636 C CA . GLU A 1 82 ? 1.574 10.554 1.433 1.00 92.56 82 GLU A CA 1
ATOM 637 C C . GLU A 1 82 ? 0.641 9.845 2.416 1.00 92.56 82 GLU A C 1
ATOM 639 O O . GLU A 1 82 ? 0.260 10.412 3.443 1.00 92.56 82 GLU A O 1
ATOM 644 N N . PHE A 1 83 ? 0.362 8.564 2.182 1.00 91.31 83 PHE A N 1
ATOM 645 C CA . PHE A 1 83 ? -0.456 7.746 3.064 1.00 91.31 83 PHE A CA 1
ATOM 646 C C . PHE A 1 83 ? 0.204 7.548 4.435 1.00 91.31 83 PHE A C 1
ATOM 648 O O . PHE A 1 83 ? -0.453 7.655 5.472 1.00 91.31 83 PHE A O 1
ATOM 655 N N . THR A 1 84 ? 1.526 7.353 4.478 1.00 90.94 84 THR A N 1
ATOM 656 C CA . THR A 1 84 ? 2.278 7.310 5.745 1.00 90.94 84 THR A CA 1
ATOM 657 C C . THR A 1 84 ? 2.156 8.626 6.519 1.00 90.94 84 THR A C 1
ATOM 659 O O . THR A 1 84 ? 1.970 8.615 7.740 1.00 90.94 84 THR A O 1
ATOM 662 N N . ALA A 1 85 ? 2.228 9.771 5.835 1.00 90.75 85 ALA A N 1
ATOM 663 C CA . ALA A 1 85 ? 2.042 11.081 6.457 1.00 90.75 85 ALA A CA 1
ATOM 664 C C . ALA A 1 85 ? 0.606 11.268 6.979 1.00 90.75 85 ALA A C 1
ATOM 666 O O . ALA A 1 85 ? 0.416 11.739 8.105 1.00 90.75 85 ALA A O 1
ATOM 667 N N . TYR A 1 86 ? -0.396 10.822 6.216 1.00 88.62 86 TYR A N 1
ATOM 668 C CA . TYR A 1 86 ? -1.789 10.771 6.657 1.00 88.62 86 TYR A CA 1
ATOM 669 C C . TYR A 1 86 ? -1.942 9.952 7.949 1.00 88.62 86 TYR A C 1
ATOM 671 O O . TYR A 1 86 ? -2.524 10.440 8.919 1.00 88.62 86 TYR A O 1
ATOM 679 N N . LEU A 1 87 ? -1.369 8.747 8.021 1.00 88.31 87 LEU A N 1
ATOM 680 C CA . LEU A 1 87 ? -1.456 7.911 9.224 1.00 88.31 87 LEU A CA 1
ATOM 681 C C . LEU A 1 87 ? -0.837 8.589 10.449 1.00 88.31 87 LEU A C 1
ATOM 683 O O . LEU A 1 87 ? -1.424 8.544 11.528 1.00 88.31 87 LEU A O 1
ATOM 687 N N . ARG A 1 88 ? 0.306 9.266 10.282 1.00 85.12 88 ARG A N 1
ATOM 688 C CA . ARG A 1 88 ? 0.964 10.022 11.363 1.00 85.12 88 ARG A CA 1
ATOM 689 C C . ARG A 1 88 ? 0.130 11.199 11.864 1.00 85.12 88 ARG A C 1
ATOM 691 O O . ARG A 1 88 ? 0.214 11.538 13.040 1.00 85.12 88 ARG A O 1
ATOM 698 N N . ARG A 1 89 ? -0.676 11.818 10.999 1.00 81.69 89 ARG A N 1
ATOM 699 C CA . ARG A 1 89 ? -1.598 12.899 11.383 1.00 81.69 89 ARG A CA 1
ATOM 700 C C . ARG A 1 89 ? -2.784 12.388 12.204 1.00 81.69 89 ARG A C 1
ATOM 702 O O . ARG A 1 89 ? -3.284 13.103 13.069 1.00 81.69 89 ARG A O 1
ATOM 709 N N . TRP A 1 90 ? -3.229 11.165 11.941 1.00 77.81 90 TRP A N 1
ATOM 710 C CA . TRP A 1 90 ? -4.408 10.558 12.554 1.00 77.81 90 TRP A CA 1
ATOM 711 C C . TRP A 1 90 ? -4.015 9.447 13.530 1.00 77.81 90 TRP A C 1
ATOM 713 O O . TRP A 1 90 ? -4.311 8.272 13.306 1.00 77.81 90 TRP A O 1
ATOM 723 N N . THR A 1 91 ? -3.341 9.837 14.612 1.00 72.56 91 THR A N 1
ATOM 724 C CA . THR A 1 91 ? -3.086 8.964 15.768 1.00 72.56 91 THR A CA 1
ATOM 725 C C . THR A 1 91 ? -4.358 8.761 16.594 1.00 72.56 91 THR A C 1
ATOM 727 O O . THR A 1 91 ? -5.291 9.562 16.498 1.00 72.56 91 THR A O 1
ATOM 730 N N . ASP A 1 92 ? -4.383 7.752 17.469 1.00 65.00 92 ASP A N 1
ATOM 731 C CA . ASP A 1 92 ? -5.497 7.523 18.406 1.00 65.00 92 ASP A CA 1
ATOM 732 C C . ASP A 1 92 ? -5.820 8.781 19.233 1.00 65.00 92 ASP A C 1
ATOM 734 O O . ASP A 1 92 ? -6.983 9.128 19.442 1.00 65.00 92 ASP A O 1
ATOM 738 N N . GLN A 1 93 ? -4.788 9.542 19.619 1.00 63.03 93 GLN A N 1
ATOM 739 C CA . GLN A 1 93 ? -4.944 10.839 20.284 1.00 63.03 93 GLN A CA 1
ATOM 740 C C . GLN A 1 93 ? -5.587 11.898 19.373 1.00 63.03 93 GLN A C 1
ATOM 742 O O . GLN A 1 93 ? -6.449 12.658 19.825 1.00 63.03 93 GLN A O 1
ATOM 747 N N . GLY A 1 94 ? -5.200 11.947 18.093 1.00 63.94 94 GLY A N 1
ATOM 748 C CA . GLY A 1 94 ? -5.789 12.832 17.085 1.00 63.94 94 GLY A CA 1
ATOM 749 C C . GLY A 1 94 ? -7.265 12.523 16.816 1.00 63.94 94 GLY A C 1
ATOM 750 O O . GLY A 1 94 ? -8.088 13.440 16.778 1.00 63.94 94 GLY A O 1
ATOM 751 N N . ILE A 1 95 ? -7.615 11.238 16.729 1.00 67.50 95 ILE A N 1
ATOM 752 C CA . ILE A 1 95 ? -8.996 10.759 16.565 1.00 67.50 95 ILE A CA 1
ATOM 753 C C . ILE A 1 95 ? -9.833 11.116 17.804 1.00 67.50 95 ILE A C 1
ATOM 755 O O . ILE A 1 95 ? -10.897 11.728 17.680 1.00 67.50 95 ILE A O 1
ATOM 759 N N . ALA A 1 96 ? -9.328 10.837 19.011 1.00 64.12 96 ALA A N 1
ATOM 760 C CA . ALA A 1 96 ? -10.024 11.143 20.261 1.00 64.12 96 ALA A CA 1
ATOM 761 C C . ALA A 1 96 ? -10.249 12.654 20.465 1.00 64.12 96 ALA A C 1
ATOM 763 O O . ALA A 1 96 ? -11.291 13.073 20.975 1.00 64.12 96 ALA A O 1
ATOM 764 N N . ARG A 1 97 ? -9.294 13.497 20.048 1.00 58.34 97 ARG A N 1
ATOM 765 C CA . ARG A 1 97 ? -9.420 14.964 20.106 1.00 58.34 97 ARG A CA 1
ATOM 766 C C . ARG A 1 97 ? -10.525 15.484 19.187 1.00 58.34 97 ARG A C 1
ATOM 768 O O . ARG A 1 97 ? -11.245 16.394 19.588 1.00 58.34 97 ARG A O 1
ATOM 775 N N . HIS A 1 98 ? -10.695 14.902 18.001 1.00 58.22 98 HIS A N 1
ATOM 776 C CA . HIS A 1 98 ? -11.719 15.337 17.048 1.00 58.22 98 HIS A CA 1
ATOM 777 C C . HIS A 1 98 ? -13.133 14.849 17.421 1.00 58.22 98 HIS A C 1
ATOM 779 O O . HIS A 1 98 ? -14.104 15.597 17.281 1.00 58.22 98 HIS A O 1
ATOM 785 N N . GLY A 1 99 ? -13.249 13.647 18.001 1.00 56.34 99 GLY A N 1
ATOM 786 C CA . GLY A 1 99 ? -14.521 13.122 18.519 1.00 56.34 99 GLY A CA 1
ATOM 787 C C . GLY A 1 99 ? -15.125 13.977 19.643 1.00 56.34 99 GLY A C 1
ATOM 788 O O . GLY A 1 99 ? -16.329 14.229 19.651 1.00 56.34 99 GLY A O 1
ATOM 789 N N . ARG A 1 100 ? -14.289 14.523 20.540 1.00 50.31 100 ARG A N 1
ATOM 790 C CA . ARG A 1 100 ? -14.735 15.424 21.625 1.00 50.31 100 ARG A CA 1
ATOM 791 C C . ARG A 1 100 ? -15.288 16.762 21.121 1.00 50.31 100 ARG A C 1
ATOM 793 O O . ARG A 1 100 ? -16.233 17.283 21.707 1.00 50.31 100 ARG A O 1
ATOM 800 N N . SER A 1 101 ? -14.755 17.298 20.022 1.00 47.41 101 SER A N 1
ATOM 801 C CA . SER A 1 101 ? -15.294 18.515 19.395 1.00 47.41 101 SER A CA 1
ATOM 802 C C . SER A 1 101 ? -16.679 18.289 18.780 1.00 47.41 101 SER A C 1
ATOM 804 O O . SER A 1 101 ? -17.529 19.166 18.879 1.00 47.41 101 SER A O 1
ATOM 806 N N . SER A 1 102 ? -16.939 17.105 18.215 1.00 48.09 102 SER A N 1
ATOM 807 C CA . SER A 1 102 ? -18.244 16.769 17.617 1.00 48.09 102 SER A CA 1
ATOM 808 C C . SER A 1 102 ? -19.329 16.421 18.646 1.00 48.09 102 SER A C 1
ATOM 810 O O . SER A 1 102 ? -20.515 16.567 18.358 1.00 48.09 102 SER A O 1
ATOM 812 N N . ALA A 1 103 ? -18.950 15.971 19.847 1.00 49.03 103 ALA A N 1
ATOM 813 C CA . ALA A 1 103 ? -19.886 15.749 20.952 1.00 49.03 103 ALA A CA 1
ATOM 814 C C . ALA A 1 103 ? -20.367 17.074 21.575 1.00 49.03 103 ALA A C 1
ATOM 816 O O . ALA A 1 103 ? -21.544 17.218 21.891 1.00 49.03 103 ALA A O 1
ATOM 817 N N . ARG A 1 104 ? -19.489 18.085 21.668 1.00 44.28 104 ARG A N 1
ATOM 818 C CA . ARG A 1 104 ? -19.819 19.395 22.260 1.00 44.28 104 ARG A CA 1
ATOM 819 C C . ARG A 1 104 ? -20.857 20.196 21.463 1.00 44.28 104 ARG A C 1
ATOM 821 O O . ARG A 1 104 ? -21.548 21.018 22.045 1.00 44.28 104 ARG A O 1
ATOM 828 N N . ILE A 1 105 ? -20.979 19.942 20.159 1.00 49.69 105 ILE A N 1
ATOM 829 C CA . ILE A 1 105 ? -21.966 20.593 19.278 1.00 49.69 105 ILE A CA 1
ATOM 830 C C . ILE A 1 105 ? -23.362 19.958 19.437 1.00 49.69 105 ILE A C 1
ATOM 832 O O . ILE A 1 105 ? -24.364 20.631 19.237 1.00 49.69 105 ILE A O 1
ATOM 836 N N . ARG A 1 106 ? -23.447 18.681 19.839 1.00 49.41 106 ARG A N 1
ATOM 837 C CA . ARG A 1 106 ? -24.718 17.942 19.962 1.00 49.41 106 ARG A CA 1
ATOM 838 C C . ARG A 1 106 ? -25.388 18.027 21.334 1.00 49.41 106 ARG A C 1
ATOM 840 O O . ARG A 1 106 ? -26.567 17.729 21.425 1.00 49.41 106 ARG A O 1
ATOM 847 N N . SER A 1 107 ? -24.677 18.447 22.380 1.00 50.91 107 SER A N 1
ATOM 848 C CA . SER A 1 107 ? -25.247 18.643 23.728 1.00 50.91 107 SER A CA 1
ATOM 849 C C . 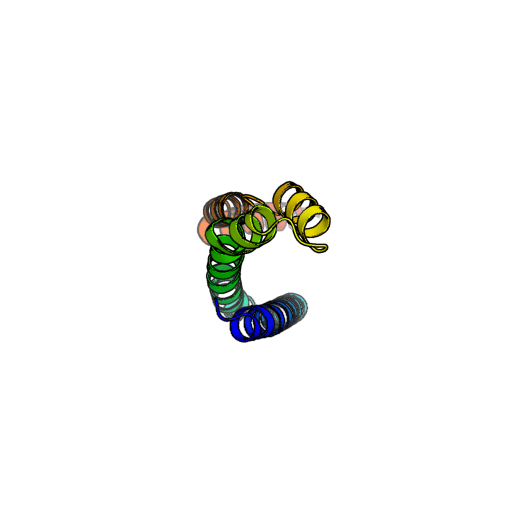SER A 1 107 ? -25.685 20.088 24.012 1.00 50.91 107 SER A C 1
ATOM 851 O O . SER A 1 107 ? -25.910 20.434 25.167 1.00 50.91 107 SER A O 1
ATOM 853 N N . GLY A 1 108 ? -25.747 20.941 22.984 1.00 53.34 108 GLY A N 1
ATOM 854 C CA . GLY A 1 108 ? -26.163 22.347 23.077 1.00 53.34 108 GLY A CA 1
ATOM 855 C C . GLY A 1 108 ? -27.463 22.671 22.329 1.00 53.34 108 GLY A C 1
ATOM 856 O O . GLY A 1 108 ? -27.682 23.838 22.015 1.00 53.34 108 GLY A O 1
ATOM 857 N N . CYS A 1 109 ? -28.279 21.663 22.012 1.00 40.38 109 CYS A N 1
ATOM 858 C CA . CYS A 1 109 ? -29.625 21.800 21.450 1.00 40.38 109 CYS A CA 1
ATOM 859 C C . CYS A 1 109 ? -30.616 21.051 22.338 1.00 40.38 109 CYS A C 1
ATOM 861 O O . CYS A 1 109 ? -30.261 19.925 22.756 1.00 40.38 109 CYS A O 1
#